Protein AF-A0A9E5TDJ3-F1 (afdb_monomer_lite)

pLDDT: mean 94.89, std 5.39, range [69.88, 98.25]

Sequence (47 aa):
MKRPVRGFVSSRPAENWEEALISGNGKIGALVMSRPLNETIIFSHER

Foldseek 3Di:
DDADPDDGDDPDFAPDQVPFDWDDDVAKIWTWRPDPPDTDIDMDGDD

Secondary structure (DSSP, 8-state):
----SSS---SS--SSGGGSEEEE-SSEEEEE---TTS--EEEEE--

Radius of gyration: 12.09 Å; chains: 1; bounding box: 23×35×24 Å

Structure (mmCIF, N/CA/C/O backbone):
data_AF-A0A9E5TDJ3-F1
#
_entry.id   AF-A0A9E5TDJ3-F1
#
loop_
_atom_site.group_PDB
_atom_site.id
_atom_site.type_symbol
_atom_site.label_atom_id
_atom_site.label_alt_id
_atom_site.label_comp_id
_atom_site.label_asym_id
_atom_site.label_entity_id
_atom_site.label_seq_id
_atom_site.pdbx_PDB_ins_code
_atom_site.Cartn_x
_atom_site.Cartn_y
_atom_site.Cartn_z
_atom_site.occupancy
_atom_site.B_iso_or_equiv
_atom_site.auth_seq_id
_atom_site.auth_comp_id
_atom_site.auth_asym_id
_atom_site.auth_atom_id
_atom_site.pdbx_PDB_model_num
ATOM 1 N N . MET A 1 1 ? 11.873 -16.911 0.626 1.00 69.88 1 MET A N 1
ATOM 2 C CA . MET A 1 1 ? 10.9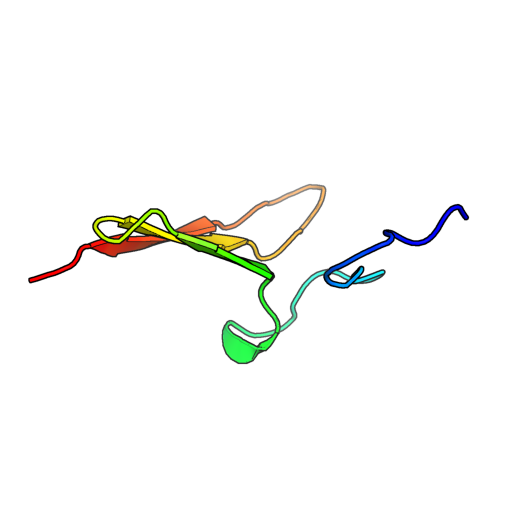88 -15.915 -0.021 1.00 69.88 1 MET A CA 1
ATOM 3 C C . MET A 1 1 ? 11.706 -15.337 -1.233 1.00 69.88 1 MET A C 1
ATOM 5 O O . MET A 1 1 ? 12.82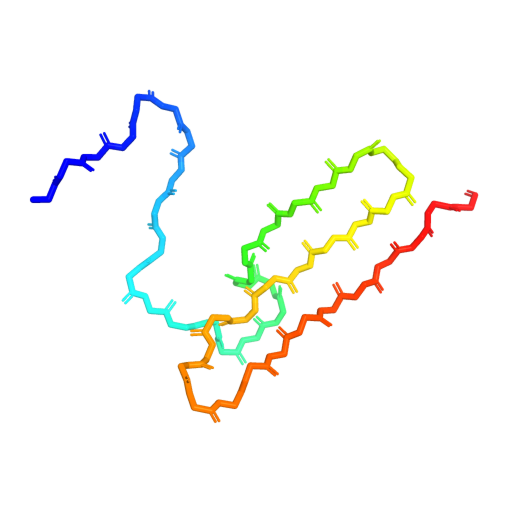8 -14.867 -1.076 1.00 69.88 1 MET A O 1
ATOM 9 N N . LYS A 1 2 ? 11.119 -15.425 -2.434 1.00 81.56 2 LYS A N 1
ATOM 10 C CA . LYS A 1 2 ? 11.736 -14.875 -3.652 1.00 81.56 2 LYS A CA 1
ATOM 11 C C . LYS A 1 2 ? 11.627 -13.349 -3.603 1.00 81.56 2 LYS A C 1
ATOM 13 O O . LYS A 1 2 ? 10.521 -12.821 -3.570 1.00 81.56 2 LYS A O 1
ATOM 18 N N . ARG A 1 3 ? 12.767 -12.660 -3.520 1.00 88.00 3 ARG A N 1
ATOM 19 C CA . ARG A 1 3 ? 12.825 -11.191 -3.515 1.00 88.00 3 ARG A CA 1
ATOM 20 C C . ARG A 1 3 ? 12.656 -10.661 -4.944 1.00 88.00 3 ARG A C 1
ATOM 22 O O . ARG A 1 3 ? 13.058 -11.356 -5.882 1.00 88.00 3 ARG A O 1
ATOM 29 N N . PRO A 1 4 ? 12.048 -9.479 -5.128 1.00 93.62 4 PRO A N 1
ATOM 30 C CA . PRO A 1 4 ? 11.864 -8.920 -6.456 1.00 93.62 4 PRO A CA 1
ATOM 31 C C . PRO A 1 4 ? 13.212 -8.512 -7.066 1.00 93.62 4 PRO A C 1
ATOM 33 O O . PRO A 1 4 ? 14.146 -8.158 -6.350 1.00 93.62 4 PRO A O 1
ATOM 36 N N . VAL A 1 5 ? 13.304 -8.547 -8.401 1.00 96.62 5 VAL A N 1
ATOM 37 C CA . VAL A 1 5 ? 14.496 -8.083 -9.140 1.00 96.62 5 VAL A CA 1
ATOM 38 C C . VAL A 1 5 ? 14.650 -6.557 -9.037 1.00 96.62 5 VAL A C 1
ATOM 40 O O . VAL A 1 5 ? 15.766 -6.050 -9.085 1.00 96.62 5 VAL A O 1
ATOM 43 N N . ARG A 1 6 ? 13.540 -5.818 -8.883 1.00 94.56 6 ARG A N 1
ATOM 44 C CA . ARG A 1 6 ? 13.496 -4.361 -8.663 1.00 94.56 6 ARG A CA 1
ATOM 45 C C . ARG A 1 6 ? 12.384 -4.006 -7.678 1.00 94.56 6 ARG A C 1
ATOM 47 O O . ARG A 1 6 ? 11.355 -4.677 -7.665 1.00 94.56 6 ARG A O 1
ATOM 54 N N . GLY A 1 7 ? 12.571 -2.932 -6.915 1.00 90.75 7 GLY A N 1
ATOM 55 C CA . GLY A 1 7 ? 11.635 -2.494 -5.878 1.00 90.75 7 GLY A CA 1
ATOM 56 C C . GLY A 1 7 ? 11.990 -3.064 -4.507 1.00 90.75 7 GLY A C 1
ATOM 57 O O . GLY A 1 7 ? 13.144 -3.401 -4.247 1.00 90.75 7 GLY A O 1
ATOM 58 N N . PHE A 1 8 ? 11.001 -3.165 -3.625 1.00 91.88 8 PHE A N 1
ATOM 59 C CA . PHE A 1 8 ? 11.197 -3.643 -2.260 1.00 91.88 8 PHE A CA 1
ATOM 60 C C . PHE A 1 8 ? 9.978 -4.420 -1.763 1.00 91.88 8 PHE A C 1
ATOM 62 O O . PHE A 1 8 ? 8.951 -4.508 -2.431 1.00 91.88 8 PHE A O 1
ATOM 69 N N . VAL A 1 9 ? 10.130 -5.027 -0.591 1.00 92.12 9 VAL A N 1
ATOM 70 C CA . VAL A 1 9 ? 9.079 -5.758 0.114 1.00 92.12 9 VAL A CA 1
ATOM 71 C C . VAL A 1 9 ? 9.016 -5.195 1.524 1.00 92.12 9 VAL A C 1
ATOM 73 O O . VAL A 1 9 ? 10.050 -5.153 2.192 1.00 92.12 9 VAL A O 1
ATOM 76 N N . SER A 1 10 ? 7.821 -4.824 1.984 1.00 92.31 10 SER A N 1
ATOM 77 C CA . SER A 1 10 ? 7.554 -4.664 3.415 1.00 92.31 10 SER A CA 1
ATOM 78 C C . SER A 1 10 ? 6.986 -5.967 3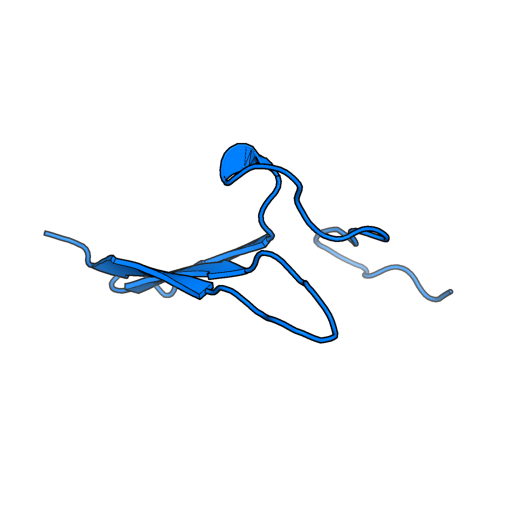.975 1.00 92.31 10 SER A C 1
ATOM 80 O O . SER A 1 10 ? 6.140 -6.602 3.347 1.00 92.31 10 SER A O 1
ATOM 82 N N . SER A 1 11 ? 7.473 -6.388 5.141 1.00 93.12 11 SER A N 1
ATOM 83 C CA . SER A 1 11 ? 6.985 -7.578 5.850 1.00 93.12 11 SER A CA 1
ATOM 84 C C . SER A 1 11 ? 6.000 -7.249 6.972 1.00 93.12 11 SER A C 1
ATOM 86 O O . SER A 1 11 ? 5.510 -8.167 7.632 1.00 93.12 11 SER A O 1
ATOM 88 N N . ARG A 1 12 ? 5.729 -5.962 7.215 1.00 95.38 12 ARG A N 1
ATOM 89 C CA . ARG A 1 12 ? 4.829 -5.484 8.268 1.00 95.38 12 ARG A CA 1
ATOM 90 C C . ARG A 1 12 ? 3.897 -4.391 7.726 1.00 95.38 12 ARG A C 1
ATOM 92 O O . ARG A 1 12 ? 4.310 -3.661 6.823 1.00 95.38 12 ARG A O 1
ATOM 99 N N . PRO A 1 13 ? 2.662 -4.287 8.251 1.00 97.19 13 PRO A N 1
ATOM 100 C CA . PRO A 1 13 ? 1.788 -3.150 7.975 1.00 97.19 13 PRO A CA 1
ATOM 101 C C . PRO A 1 13 ? 2.448 -1.836 8.399 1.00 97.19 13 PRO A C 1
ATOM 103 O O . PRO A 1 13 ? 3.228 -1.829 9.350 1.00 97.19 13 PRO A O 1
ATOM 106 N N . ALA A 1 14 ? 2.099 -0.746 7.725 1.00 97.38 14 ALA A N 1
ATOM 107 C CA . ALA A 1 14 ? 2.564 0.589 8.078 1.00 97.38 14 ALA A CA 1
ATOM 108 C C . ALA A 1 14 ? 1.868 1.094 9.357 1.00 97.38 14 ALA A C 1
ATOM 110 O O . ALA A 1 14 ? 0.648 0.936 9.524 1.00 97.38 14 ALA A O 1
ATOM 111 N N . GLU A 1 15 ? 2.631 1.711 10.262 1.00 96.50 15 GLU A N 1
ATOM 112 C CA . GLU A 1 15 ? 2.083 2.337 11.473 1.00 96.50 15 GLU A CA 1
ATOM 113 C C . GLU A 1 15 ? 1.606 3.771 11.206 1.00 96.50 15 GLU A C 1
ATOM 115 O O . GLU A 1 15 ? 0.571 4.191 11.732 1.00 96.50 15 GLU A O 1
ATOM 120 N N . ASN A 1 16 ? 2.317 4.483 10.330 1.00 96.81 16 ASN A N 1
ATOM 121 C CA . ASN A 1 16 ? 2.067 5.856 9.886 1.00 96.81 16 ASN A CA 1
ATOM 122 C C . ASN A 1 16 ? 2.116 5.948 8.345 1.00 96.81 16 ASN A C 1
ATOM 124 O O . ASN A 1 16 ? 2.420 4.968 7.662 1.00 96.81 16 ASN A O 1
ATOM 128 N N . TRP A 1 17 ? 1.735 7.093 7.774 1.00 95.62 17 TRP A N 1
ATOM 129 C CA . TRP A 1 17 ? 1.567 7.215 6.319 1.00 95.62 17 TRP A CA 1
ATOM 130 C C . TRP A 1 17 ? 2.908 7.239 5.569 1.00 95.62 17 TRP A C 1
ATOM 132 O O . TRP A 1 17 ? 2.954 6.878 4.396 1.00 95.62 17 TRP A O 1
ATOM 142 N N . GLU A 1 18 ? 3.994 7.622 6.238 1.00 96.00 18 GLU A N 1
ATOM 143 C CA . GLU A 1 18 ? 5.354 7.675 5.703 1.00 96.00 18 GLU A CA 1
ATOM 144 C C . GLU A 1 18 ? 5.917 6.277 5.396 1.00 96.00 18 GLU A C 1
ATOM 146 O O . GLU A 1 18 ? 6.739 6.115 4.495 1.00 96.00 18 GLU A O 1
ATOM 151 N N . GLU A 1 19 ? 5.452 5.259 6.122 1.00 97.00 19 GLU A N 1
ATOM 152 C CA . GLU A 1 19 ? 5.825 3.850 5.942 1.00 97.00 19 GLU A CA 1
ATOM 153 C C . GLU A 1 19 ? 4.977 3.115 4.891 1.00 97.00 19 GLU A C 1
ATOM 155 O O . GLU A 1 19 ? 5.265 1.964 4.542 1.00 97.00 19 GLU A O 1
ATOM 160 N N . ALA A 1 20 ? 3.908 3.744 4.398 1.00 97.44 20 ALA A N 1
ATOM 161 C CA . ALA A 1 20 ? 2.962 3.116 3.488 1.00 97.44 20 ALA A CA 1
ATOM 162 C C . ALA A 1 20 ? 3.590 2.793 2.124 1.00 97.44 20 ALA A C 1
ATOM 164 O O . ALA A 1 20 ? 4.443 3.514 1.601 1.00 97.44 20 ALA A O 1
ATOM 165 N N . LEU A 1 21 ? 3.120 1.713 1.494 1.00 97.19 21 LEU A N 1
ATOM 166 C CA . LEU A 1 21 ? 3.579 1.361 0.153 1.00 97.19 21 LEU A CA 1
ATOM 167 C C . LEU A 1 21 ? 3.001 2.340 -0.868 1.00 97.19 21 LEU A C 1
ATOM 169 O O . LEU A 1 21 ? 1.783 2.461 -0.997 1.00 97.19 21 LEU A O 1
ATOM 173 N N . ILE A 1 22 ? 3.886 3.005 -1.608 1.00 96.06 22 ILE A N 1
ATOM 174 C CA . ILE A 1 22 ? 3.521 4.009 -2.605 1.00 96.06 22 ILE A CA 1
ATOM 175 C C . ILE A 1 22 ? 3.322 3.404 -3.997 1.00 96.06 22 ILE A C 1
ATOM 177 O O . ILE A 1 22 ? 4.115 2.590 -4.472 1.00 96.06 22 ILE A O 1
ATOM 181 N N . SER A 1 23 ? 2.267 3.853 -4.671 1.00 96.56 23 SER A N 1
ATOM 182 C CA . SER A 1 23 ? 1.996 3.610 -6.085 1.00 96.56 23 SER A CA 1
ATOM 183 C C . SER A 1 23 ? 1.400 4.863 -6.728 1.00 96.56 23 SER A C 1
ATOM 185 O O . SER A 1 23 ? 0.799 5.697 -6.051 1.00 96.56 23 SER A O 1
ATOM 187 N N . GLY A 1 24 ? 1.550 5.011 -8.042 1.00 97.25 24 GLY A N 1
ATOM 188 C CA . GLY A 1 24 ? 0.944 6.118 -8.773 1.00 97.25 24 GLY A CA 1
ATOM 189 C C . GLY A 1 24 ? 1.100 5.998 -10.283 1.00 97.25 24 GLY A C 1
ATOM 190 O O . GLY A 1 24 ? 1.968 5.278 -10.774 1.00 97.25 24 GLY A O 1
ATOM 191 N N . ASN A 1 25 ? 0.243 6.706 -11.020 1.00 97.75 25 ASN A N 1
ATOM 192 C CA . ASN A 1 25 ? 0.213 6.697 -12.490 1.00 97.75 25 ASN A CA 1
ATOM 193 C C . ASN A 1 25 ? 0.438 8.085 -13.119 1.00 97.75 25 ASN A C 1
ATOM 195 O O . ASN A 1 25 ? 0.029 8.325 -14.252 1.00 97.75 25 ASN A O 1
ATOM 199 N N . GLY A 1 26 ? 1.038 9.009 -12.370 1.00 97.00 26 GLY A N 1
ATOM 200 C CA . GLY A 1 26 ? 1.168 10.418 -12.745 1.00 97.00 26 GLY A CA 1
ATOM 201 C C . GLY A 1 26 ? -0.006 11.259 -12.250 1.00 97.00 26 GLY A C 1
ATOM 202 O O . GLY A 1 26 ? 0.232 12.278 -11.624 1.00 97.00 26 GLY A O 1
ATOM 203 N N . LYS A 1 27 ? -1.244 10.765 -12.395 1.00 97.75 27 LYS A N 1
ATOM 204 C CA . LYS A 1 27 ? -2.469 11.501 -12.047 1.00 97.75 27 LYS A CA 1
ATOM 205 C C . LYS A 1 27 ? -3.056 11.182 -10.683 1.00 97.75 27 LYS A C 1
ATOM 207 O O . LYS A 1 27 ? -3.567 12.061 -9.997 1.00 97.75 27 LYS A O 1
ATOM 212 N N . ILE A 1 28 ? -3.010 9.918 -10.297 1.00 98.25 28 ILE A N 1
ATOM 213 C CA . ILE A 1 28 ? -3.497 9.417 -9.017 1.00 98.25 28 ILE A CA 1
ATOM 214 C C . ILE A 1 28 ? -2.309 8.845 -8.258 1.00 98.25 28 ILE A 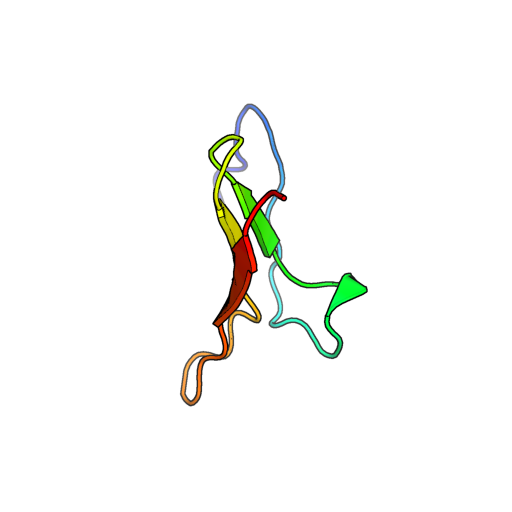C 1
ATOM 216 O O . ILE A 1 28 ? -1.538 8.057 -8.815 1.00 98.25 28 ILE A O 1
ATOM 220 N N . GLY A 1 29 ? -2.187 9.225 -6.990 1.00 98.00 29 GLY A N 1
ATOM 221 C CA . GLY A 1 29 ? -1.310 8.579 -6.022 1.00 98.00 29 GLY A CA 1
ATOM 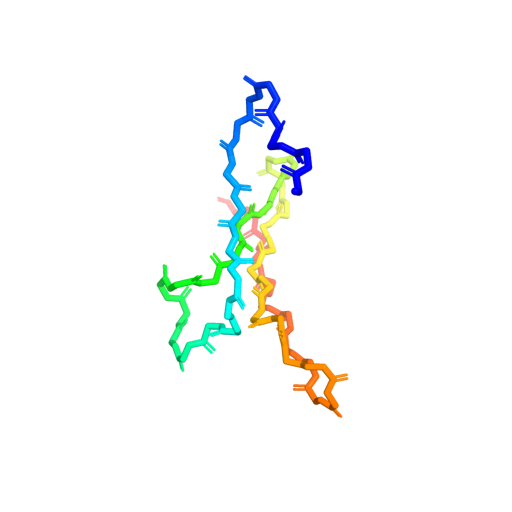222 C C . GLY A 1 29 ? -2.112 7.680 -5.085 1.00 98.00 29 GLY A C 1
ATOM 223 O O . GLY A 1 29 ? -3.260 7.981 -4.752 1.00 98.00 29 GLY A O 1
ATOM 224 N N . ALA A 1 30 ? -1.505 6.578 -4.660 1.00 98.19 30 ALA A N 1
ATOM 225 C CA . ALA A 1 30 ? -2.053 5.665 -3.670 1.00 98.19 30 ALA A CA 1
ATOM 226 C C . ALA A 1 30 ? -0.971 5.276 -2.658 1.00 98.19 30 ALA A C 1
ATOM 228 O O . ALA A 1 30 ? 0.115 4.836 -3.038 1.00 98.19 30 ALA A O 1
ATOM 229 N N . LEU A 1 31 ? -1.293 5.409 -1.374 1.00 98.25 31 LEU A N 1
ATOM 230 C CA . LEU A 1 31 ? -0.508 4.880 -0.262 1.00 98.25 31 LEU A CA 1
ATOM 231 C C . LEU A 1 31 ? -1.292 3.739 0.392 1.00 98.25 31 LEU A C 1
ATOM 233 O O . LEU A 1 31 ? -2.441 3.935 0.789 1.00 98.25 31 LEU A O 1
ATOM 237 N N . VAL A 1 32 ? -0.688 2.555 0.494 1.00 98.12 32 VAL A N 1
ATOM 238 C CA . VAL A 1 32 ? -1.328 1.339 1.025 1.00 98.12 32 VAL A CA 1
ATOM 239 C C . VAL A 1 32 ? -0.765 1.002 2.405 1.00 98.12 32 VAL A C 1
ATOM 241 O O . VAL A 1 32 ? 0.429 0.717 2.536 1.00 98.12 32 VAL A O 1
ATOM 244 N N . MET A 1 33 ? -1.627 0.986 3.428 1.00 98.12 33 MET A N 1
ATOM 245 C CA . MET A 1 33 ? -1.231 0.740 4.823 1.00 98.12 33 MET A CA 1
ATOM 246 C C . MET A 1 33 ? -1.003 -0.749 5.144 1.00 98.12 33 MET A C 1
ATOM 248 O O . MET A 1 33 ? -0.299 -1.074 6.100 1.00 98.12 33 MET A O 1
ATOM 252 N N . SER A 1 34 ? -1.529 -1.662 4.323 1.00 97.44 34 SER A N 1
ATOM 253 C CA . SER A 1 34 ? -1.299 -3.115 4.378 1.00 97.44 34 SER A CA 1
ATOM 254 C C . SER A 1 34 ? -1.818 -3.794 5.657 1.00 97.44 34 SER A C 1
ATOM 256 O O . SER A 1 34 ? -1.169 -4.697 6.189 1.00 97.44 34 SER A O 1
ATOM 258 N N . ARG A 1 35 ? -2.975 -3.364 6.182 1.00 96.12 35 ARG A N 1
ATOM 259 C CA . ARG A 1 35 ? -3.597 -3.915 7.404 1.00 96.12 35 ARG A CA 1
ATOM 260 C C . ARG A 1 35 ? -4.578 -5.054 7.063 1.00 96.12 35 ARG A C 1
ATOM 262 O O . ARG A 1 35 ? -5.681 -4.770 6.601 1.00 96.12 35 ARG A O 1
ATOM 269 N N . PRO A 1 36 ? -4.264 -6.334 7.369 1.00 93.12 36 PRO A N 1
ATOM 270 C CA . PRO A 1 36 ? -4.994 -7.484 6.814 1.00 93.12 36 PRO A CA 1
ATOM 271 C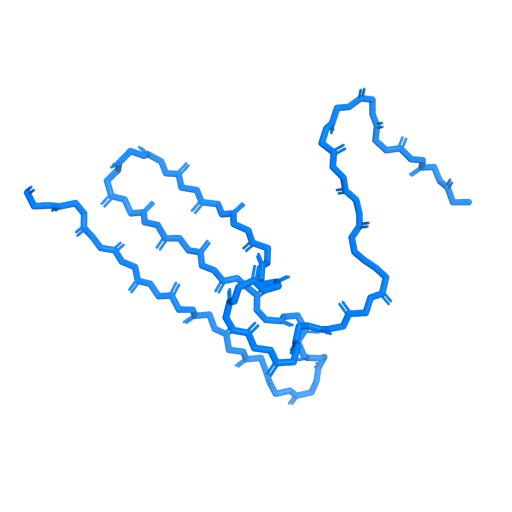 C . PRO A 1 36 ? -6.499 -7.549 7.109 1.00 93.12 36 PRO A C 1
ATOM 273 O O . PRO A 1 36 ? -7.256 -8.056 6.290 1.00 93.12 36 PRO A O 1
ATOM 276 N N . LEU A 1 37 ? -6.933 -7.078 8.284 1.00 96.88 37 LEU A N 1
ATOM 277 C CA . LEU A 1 37 ? -8.337 -7.137 8.718 1.00 96.88 37 LEU A CA 1
ATOM 278 C C . LEU A 1 37 ? -9.077 -5.800 8.592 1.00 96.88 37 LEU A C 1
ATOM 280 O O . LEU A 1 37 ? -10.295 -5.767 8.730 1.00 96.88 37 LEU A O 1
ATOM 284 N N . ASN A 1 38 ? -8.354 -4.698 8.387 1.00 96.31 38 ASN A N 1
ATOM 285 C CA . ASN A 1 38 ? -8.927 -3.356 8.324 1.00 96.31 38 ASN A CA 1
ATOM 286 C C . ASN A 1 38 ? -8.002 -2.441 7.521 1.00 96.31 38 ASN A C 1
ATOM 288 O O . ASN A 1 38 ? -7.193 -1.703 8.088 1.00 96.31 38 ASN A O 1
ATOM 292 N N . GLU A 1 39 ? -8.079 -2.579 6.204 1.00 97.12 39 GLU A N 1
ATOM 293 C CA . GLU A 1 39 ? -7.194 -1.894 5.273 1.00 97.12 39 GLU A CA 1
ATOM 294 C C . GLU A 1 39 ? -7.538 -0.407 5.142 1.00 97.12 39 GLU A C 1
ATOM 296 O O . GLU A 1 39 ? -8.706 -0.017 5.155 1.00 97.12 39 GLU A O 1
ATOM 301 N N . THR A 1 40 ? -6.506 0.408 4.929 1.00 97.50 40 THR A N 1
ATOM 302 C CA . THR A 1 40 ? -6.642 1.821 4.584 1.00 97.50 40 THR A CA 1
ATOM 303 C C . THR A 1 40 ? -5.787 2.117 3.358 1.00 97.50 40 THR A C 1
ATOM 305 O O . THR A 1 40 ? -4.580 1.877 3.354 1.00 97.50 40 THR A O 1
ATOM 308 N N . ILE A 1 41 ? -6.406 2.702 2.332 1.00 98.06 41 ILE A N 1
ATOM 309 C CA . ILE A 1 41 ? -5.705 3.234 1.161 1.00 98.06 41 ILE A CA 1
ATOM 310 C C . ILE A 1 41 ? -5.936 4.742 1.121 1.00 98.06 41 ILE A C 1
ATOM 312 O O . ILE A 1 41 ? -7.081 5.195 1.082 1.00 98.06 41 ILE A O 1
ATOM 316 N N . ILE A 1 42 ? -4.854 5.516 1.148 1.00 98.12 42 ILE A N 1
ATOM 317 C CA . ILE A 1 42 ? -4.903 6.978 1.075 1.00 98.12 42 ILE A CA 1
ATOM 318 C C . ILE A 1 42 ? -4.687 7.377 -0.382 1.00 98.12 42 ILE A C 1
ATOM 320 O O . ILE A 1 42 ? -3.666 7.027 -0.975 1.00 98.12 42 ILE A O 1
ATOM 324 N N . PHE A 1 43 ? -5.641 8.111 -0.953 1.00 98.12 43 PHE A N 1
ATOM 325 C CA . PHE A 1 43 ? -5.572 8.585 -2.332 1.00 98.12 43 PHE A CA 1
ATOM 326 C C . PHE A 1 43 ? -5.201 10.062 -2.409 1.00 98.12 43 PHE A C 1
ATOM 328 O O . PHE A 1 43 ? -5.678 10.882 -1.624 1.00 98.12 43 PHE A O 1
ATOM 335 N N . SER A 1 44 ? -4.404 10.401 -3.417 1.00 97.62 44 SER A N 1
ATOM 336 C CA . SER A 1 44 ? -4.154 11.772 -3.855 1.00 97.62 44 SER A CA 1
ATOM 337 C C . SER A 1 44 ? -4.430 11.903 -5.354 1.00 97.62 44 SER A C 1
ATOM 339 O O . SER A 1 44 ? -4.420 10.917 -6.093 1.00 97.62 44 SER A O 1
ATOM 341 N N . HIS A 1 45 ? -4.703 13.125 -5.808 1.00 97.88 45 HIS A N 1
ATOM 342 C CA . HIS A 1 45 ? -4.920 13.450 -7.217 1.00 97.88 45 HIS A CA 1
ATOM 343 C C . HIS A 1 45 ? -4.019 14.632 -7.589 1.00 97.88 45 HIS A C 1
ATOM 345 O O . HIS A 1 45 ? -3.949 15.605 -6.836 1.00 97.88 45 HIS A O 1
ATOM 351 N N . GLU A 1 46 ? -3.341 14.549 -8.734 1.00 94.62 46 GLU A N 1
ATOM 352 C CA . GLU A 1 46 ? -2.516 15.632 -9.280 1.00 94.62 46 GLU A CA 1
ATOM 353 C C . GLU A 1 46 ? -3.379 16.885 -9.504 1.00 94.62 46 GLU A C 1
ATOM 355 O O . GLU A 1 46 ? -4.526 16.796 -9.938 1.00 94.62 46 GLU A O 1
ATOM 360 N N . ARG A 1 47 ? -2.873 18.071 -9.209 1.00 78.75 47 ARG A N 1
ATOM 361 C CA . ARG A 1 47 ? -3.531 19.322 -9.591 1.00 78.75 47 ARG A CA 1
ATOM 362 C C . ARG A 1 47 ? -2.550 20.170 -10.362 1.00 78.75 47 ARG A C 1
ATOM 364 O O . ARG A 1 47 ? -1.390 20.235 -9.904 1.00 78.75 47 ARG A O 1
#